Protein AF-A0A1F4ANR4-F1 (afdb_monomer_lite)

Sequence (70 aa):
MDPGFQPDYQHWLRRMDTTFERLKEAGVNAVKVEIRPDEFDEWRKATGRGVDTHARAAYAAFAAMRMDLH

Radius of gyration: 14.59 Å; chains: 1; bounding box: 27×40×34 Å

Foldseek 3Di:
DPPPDDPPPVVVVVVVVVVVVVCVVVVHPDDDFDDDPVVLVVVCVVVVHDPDPVSVVVVRVVRVVVVVVD

Secondary structure (DSSP, 8-state):
--TT----HHHHHHHHHHHHHHHHHTT---------HHHHHHHHHHHT--SSHHHHHHHHHHHHHHHTT-

pLDDT: mean 83.59, std 13.39, range [43.0, 94.19]

Structure (mmCIF, N/CA/C/O backbone):
data_AF-A0A1F4ANR4-F1
#
_entry.id   AF-A0A1F4ANR4-F1
#
loop_
_atom_site.group_PDB
_atom_site.id
_atom_site.type_symbol
_atom_site.label_atom_id
_atom_site.label_alt_id
_atom_site.label_comp_id
_atom_site.label_asym_id
_atom_site.label_entity_id
_atom_site.label_seq_id
_atom_site.pdbx_PDB_ins_code
_atom_site.Cartn_x
_atom_site.Cartn_y
_atom_site.Cartn_z
_atom_site.occupancy
_atom_site.B_iso_or_equiv
_atom_site.auth_seq_id
_atom_site.auth_comp_id
_atom_site.auth_asym_id
_atom_site.auth_atom_id
_atom_site.pdbx_PDB_model_num
ATOM 1 N N . MET A 1 1 ? 2.581 22.407 -3.068 1.00 49.44 1 MET A N 1
ATOM 2 C CA . MET A 1 1 ? 3.489 21.420 -2.449 1.00 49.44 1 MET A CA 1
ATOM 3 C C . MET A 1 1 ? 3.439 21.633 -0.950 1.00 49.44 1 MET A C 1
ATOM 5 O O . MET A 1 1 ? 3.407 22.786 -0.544 1.00 49.44 1 MET A O 1
ATOM 9 N N . ASP A 1 2 ? 3.340 20.560 -0.167 1.00 47.72 2 ASP A N 1
ATOM 10 C CA . ASP A 1 2 ? 3.326 20.623 1.299 1.00 47.72 2 ASP A CA 1
ATOM 11 C C . ASP A 1 2 ? 4.710 21.099 1.790 1.00 47.72 2 ASP A C 1
ATOM 13 O O . ASP A 1 2 ? 5.700 20.410 1.528 1.00 47.72 2 ASP A O 1
ATOM 17 N N . PRO A 1 3 ? 4.819 22.273 2.439 1.00 51.19 3 PRO A N 1
ATOM 18 C CA . PRO A 1 3 ? 6.098 22.802 2.911 1.00 51.19 3 PRO A CA 1
ATOM 19 C C . PRO A 1 3 ? 6.713 21.974 4.055 1.00 51.19 3 PRO A C 1
ATOM 21 O O . PRO A 1 3 ? 7.862 22.209 4.418 1.00 51.19 3 PRO A O 1
ATOM 24 N N . GLY A 1 4 ? 5.982 20.989 4.594 1.00 52.03 4 GLY A N 1
ATOM 25 C CA . GLY A 1 4 ? 6.471 19.979 5.532 1.00 52.03 4 GLY A CA 1
ATOM 26 C C . GLY A 1 4 ? 6.838 18.636 4.893 1.00 52.03 4 GLY A C 1
ATOM 27 O O . GLY A 1 4 ? 7.041 17.670 5.628 1.00 52.03 4 GLY A O 1
ATOM 28 N N . PHE A 1 5 ? 6.910 18.530 3.556 1.00 53.34 5 PHE A N 1
ATOM 29 C CA . PHE A 1 5 ? 7.355 17.306 2.884 1.00 53.34 5 PHE A CA 1
ATOM 30 C C . PHE A 1 5 ? 8.827 17.021 3.212 1.00 53.34 5 PHE A C 1
ATOM 32 O O . PHE A 1 5 ? 9.745 17.461 2.524 1.00 53.34 5 PHE A O 1
ATOM 39 N N . GLN A 1 6 ? 9.047 16.262 4.280 1.00 55.62 6 GLN A N 1
ATOM 40 C CA . GLN A 1 6 ? 10.280 15.523 4.477 1.00 55.62 6 GLN A CA 1
ATOM 41 C C . GLN A 1 6 ? 10.098 14.154 3.815 1.00 55.62 6 GLN A C 1
ATOM 43 O O . GLN A 1 6 ? 9.096 13.490 4.093 1.00 55.62 6 GLN A O 1
ATOM 48 N N . PRO A 1 7 ? 11.055 13.663 3.010 1.00 59.72 7 PRO A N 1
ATOM 49 C CA . PRO A 1 7 ? 11.105 12.260 2.608 1.00 59.72 7 PRO A CA 1
ATOM 50 C C . PRO A 1 7 ? 11.493 11.361 3.803 1.00 59.72 7 PRO A C 1
ATOM 52 O O . PRO A 1 7 ? 12.190 10.365 3.644 1.00 59.72 7 PRO A O 1
ATOM 55 N N . ASP A 1 8 ? 11.078 11.724 5.022 1.00 72.06 8 ASP A N 1
ATOM 56 C CA . ASP A 1 8 ? 11.193 10.874 6.190 1.00 72.06 8 ASP A CA 1
ATOM 57 C C . ASP A 1 8 ? 10.091 9.824 6.085 1.00 72.06 8 ASP A C 1
ATOM 59 O O . ASP A 1 8 ? 8.920 10.058 6.408 1.00 72.06 8 ASP A O 1
ATOM 63 N N . TYR A 1 9 ? 10.488 8.654 5.593 1.00 74.69 9 TYR A N 1
ATOM 64 C CA . TYR A 1 9 ? 9.651 7.465 5.533 1.00 74.69 9 TYR A CA 1
ATOM 65 C C . TYR A 1 9 ? 8.932 7.212 6.867 1.00 74.69 9 TYR A C 1
ATOM 67 O O . TYR A 1 9 ? 7.771 6.813 6.861 1.00 74.69 9 TYR A O 1
ATOM 75 N N . GLN A 1 10 ? 9.560 7.536 8.005 1.00 80.69 10 GLN A N 1
ATOM 76 C CA . GLN A 1 10 ? 8.953 7.375 9.327 1.00 80.69 10 GLN A CA 1
ATOM 77 C C . GLN A 1 10 ? 7.820 8.373 9.583 1.00 80.69 10 GLN A C 1
ATOM 79 O O . GLN A 1 10 ? 6.795 8.009 10.161 1.00 80.69 10 GLN A O 1
ATOM 84 N N . HIS A 1 11 ? 7.962 9.628 9.152 1.00 80.19 11 HIS A N 1
ATOM 85 C CA . HIS A 1 11 ? 6.883 10.610 9.239 1.00 80.19 11 HIS A CA 1
ATOM 86 C C . HIS A 1 11 ? 5.684 10.196 8.382 1.00 80.19 11 HIS A C 1
ATOM 88 O O . HIS A 1 11 ? 4.542 10.229 8.851 1.00 80.19 11 HIS A O 1
ATOM 94 N N . TRP A 1 12 ? 5.941 9.759 7.148 1.00 83.25 12 TRP A N 1
ATOM 95 C CA . TRP A 1 12 ? 4.895 9.240 6.273 1.00 83.25 12 TRP A CA 1
ATOM 96 C C . TRP A 1 12 ? 4.214 8.003 6.878 1.00 83.25 12 TRP A C 1
ATOM 98 O O . TRP A 1 12 ? 2.984 7.955 6.925 1.00 83.25 12 TRP A O 1
ATOM 108 N N . LEU A 1 13 ? 4.991 7.060 7.421 1.00 85.25 13 LEU A N 1
ATOM 109 C CA . LEU A 1 13 ? 4.480 5.832 8.031 1.00 85.25 13 LEU A CA 1
ATOM 110 C C . LEU A 1 13 ? 3.551 6.137 9.214 1.00 85.25 13 LEU A C 1
ATOM 112 O O . LEU A 1 13 ? 2.401 5.706 9.210 1.00 85.25 13 LEU A O 1
ATOM 116 N N . ARG A 1 14 ? 3.979 6.995 10.154 1.00 88.06 14 ARG A N 1
ATOM 117 C CA . ARG A 1 14 ? 3.140 7.426 11.292 1.00 88.06 14 ARG A CA 1
ATOM 118 C C . ARG A 1 14 ? 1.826 8.073 10.847 1.00 88.06 14 ARG A C 1
ATOM 120 O O . ARG A 1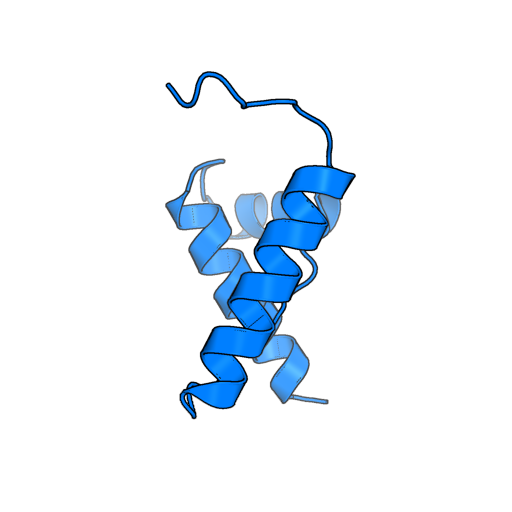 14 ? 0.774 7.846 11.453 1.00 88.06 14 ARG A O 1
ATOM 127 N N . ARG A 1 15 ? 1.865 8.885 9.784 1.00 87.62 15 ARG A N 1
ATOM 128 C CA . ARG A 1 15 ? 0.668 9.522 9.214 1.00 87.62 15 ARG A CA 1
ATOM 129 C C . ARG A 1 15 ? -0.282 8.489 8.605 1.00 87.62 15 ARG A C 1
ATOM 131 O O . ARG A 1 15 ? -1.497 8.603 8.785 1.00 87.62 15 ARG A O 1
ATOM 138 N N . MET A 1 16 ? 0.249 7.497 7.894 1.00 88.31 16 MET A N 1
ATOM 139 C CA . MET A 1 16 ? -0.550 6.412 7.321 1.00 88.31 16 MET A CA 1
ATOM 140 C C . MET A 1 16 ? -1.144 5.511 8.403 1.00 88.31 16 MET A C 1
ATOM 142 O O . MET A 1 16 ? -2.324 5.181 8.316 1.00 88.31 16 MET A O 1
ATOM 146 N N . ASP A 1 17 ? -0.396 5.205 9.463 1.00 90.62 17 ASP A N 1
ATOM 147 C CA . ASP A 1 17 ? -0.901 4.441 10.608 1.00 90.62 17 ASP A CA 1
ATOM 148 C C . ASP A 1 17 ? -2.059 5.159 11.301 1.00 90.62 17 ASP A C 1
ATOM 150 O O . ASP A 1 17 ? -3.124 4.575 11.487 1.00 90.62 17 ASP A O 1
ATOM 154 N N . THR A 1 18 ? -1.902 6.456 11.575 1.00 92.12 18 THR A N 1
ATOM 155 C CA . THR A 1 18 ? -2.978 7.282 12.148 1.00 92.12 18 THR A CA 1
ATOM 156 C C . THR A 1 18 ? -4.221 7.294 11.252 1.00 92.12 18 THR A C 1
ATOM 158 O O . THR A 1 18 ? -5.349 7.236 11.733 1.00 92.12 18 THR A O 1
ATOM 161 N N . THR A 1 19 ? -4.029 7.381 9.934 1.00 90.19 19 THR A N 1
ATOM 162 C CA . THR A 1 19 ? -5.136 7.384 8.964 1.00 90.19 19 THR A CA 1
ATOM 163 C C . THR A 1 19 ? -5.860 6.041 8.946 1.00 90.19 19 THR A C 1
ATOM 165 O O . THR A 1 19 ? -7.086 6.004 8.905 1.00 90.19 19 THR A O 1
ATOM 168 N N . PHE A 1 20 ? -5.112 4.943 9.012 1.00 91.25 20 PHE A N 1
ATOM 169 C CA . PHE A 1 20 ? -5.666 3.599 9.045 1.00 91.25 20 PHE A CA 1
ATOM 170 C C . PHE A 1 20 ? -6.513 3.348 10.294 1.00 91.25 20 PHE A C 1
ATOM 172 O O . PHE A 1 20 ? -7.624 2.837 10.176 1.00 91.25 20 PHE A O 1
ATOM 179 N N . GLU A 1 21 ? -6.037 3.758 11.473 1.00 92.38 21 GLU A N 1
ATOM 180 C CA . GLU A 1 21 ? -6.820 3.618 12.706 1.00 92.38 21 GLU A CA 1
ATOM 181 C C . GLU A 1 21 ? -8.112 4.441 12.656 1.00 92.38 21 GLU A C 1
ATOM 183 O O . GLU A 1 21 ? -9.172 3.920 12.986 1.00 92.38 21 GLU A O 1
ATOM 188 N N . ARG A 1 22 ? -8.081 5.662 12.103 1.00 93.00 22 ARG A N 1
ATOM 189 C CA . ARG A 1 22 ? -9.306 6.457 11.885 1.00 93.00 22 ARG A CA 1
ATOM 190 C C . ARG A 1 22 ? -10.311 5.774 10.958 1.00 93.00 22 ARG A C 1
ATOM 192 O O . ARG A 1 22 ? -11.513 5.880 11.180 1.00 93.00 22 ARG A O 1
ATOM 199 N N . LEU A 1 23 ? -9.841 5.097 9.908 1.00 91.62 23 LEU A N 1
ATOM 200 C CA . LEU A 1 23 ? -10.718 4.344 9.005 1.00 91.62 23 LEU A CA 1
ATOM 201 C C . LEU A 1 23 ? -11.367 3.161 9.732 1.00 91.62 23 LEU A C 1
ATOM 203 O O . LEU A 1 23 ? -12.572 2.955 9.594 1.00 91.62 23 LEU A O 1
ATOM 207 N N . LYS A 1 24 ? -10.600 2.443 10.559 1.00 90.62 24 LYS A N 1
ATOM 208 C CA . LYS A 1 24 ? -11.126 1.361 11.401 1.00 90.62 24 LYS A CA 1
ATOM 209 C C . LYS A 1 24 ? -12.150 1.864 12.418 1.00 90.62 24 LYS A C 1
ATOM 211 O O . LYS A 1 24 ? -13.217 1.270 12.536 1.00 90.62 24 LYS A O 1
ATOM 216 N N . GLU A 1 25 ? -11.861 2.965 13.109 1.00 93.75 25 GLU A N 1
ATOM 217 C CA . GLU A 1 25 ? -12.787 3.607 14.055 1.00 93.75 25 GLU A CA 1
ATOM 218 C C . GLU A 1 25 ? -14.089 4.060 13.377 1.00 93.75 25 GLU A C 1
ATOM 220 O O . GLU A 1 25 ? -15.161 3.973 13.970 1.00 93.75 25 GLU A O 1
ATOM 225 N N . ALA A 1 26 ? -14.017 4.483 12.112 1.00 93.56 26 ALA A N 1
ATOM 226 C CA . ALA A 1 26 ? -15.179 4.838 11.299 1.00 93.56 26 ALA A CA 1
ATOM 227 C C . ALA A 1 26 ? -15.963 3.623 10.754 1.00 93.56 26 ALA A C 1
ATOM 229 O O . ALA A 1 26 ? -16.924 3.805 10.007 1.00 93.56 26 ALA A O 1
ATOM 230 N N . GLY A 1 27 ? -15.561 2.390 11.086 1.00 92.81 27 GLY A N 1
ATOM 231 C CA . GLY A 1 27 ? -16.192 1.161 10.596 1.00 92.81 27 GLY A CA 1
ATOM 232 C C . GLY A 1 27 ? -15.873 0.828 9.135 1.00 92.81 27 GLY A C 1
ATOM 233 O O . GLY A 1 27 ? -16.534 -0.023 8.541 1.00 92.81 27 GLY A O 1
ATOM 234 N N . VAL A 1 28 ? -14.873 1.482 8.534 1.00 91.75 28 VAL A N 1
ATOM 235 C CA . VAL A 1 28 ? -14.413 1.176 7.176 1.00 91.75 28 VAL A CA 1
ATOM 236 C C . VAL A 1 28 ? -13.479 -0.028 7.229 1.00 91.75 28 VAL A C 1
ATOM 238 O O . VAL A 1 28 ? -12.478 -0.017 7.947 1.00 91.75 28 VAL A O 1
ATOM 241 N N . ASN A 1 29 ? -13.769 -1.053 6.423 1.00 85.94 29 ASN A N 1
ATOM 242 C CA . ASN A 1 29 ? -12.873 -2.194 6.257 1.00 85.94 29 ASN A CA 1
ATOM 243 C C . ASN A 1 29 ? -11.655 -1.792 5.408 1.00 85.94 29 ASN A C 1
ATOM 245 O O . ASN A 1 29 ? -11.649 -1.933 4.185 1.00 85.94 29 ASN A O 1
ATOM 249 N N . ALA A 1 30 ? -10.652 -1.212 6.062 1.00 86.69 30 ALA A N 1
ATOM 250 C CA . ALA A 1 30 ? -9.382 -0.856 5.452 1.00 86.69 30 ALA A CA 1
ATOM 251 C C . ALA A 1 30 ? -8.379 -2.008 5.602 1.00 86.69 30 ALA A C 1
ATOM 253 O O . ALA A 1 30 ? -8.227 -2.572 6.684 1.00 86.69 30 ALA A O 1
ATOM 254 N N . VAL A 1 31 ? -7.630 -2.296 4.536 1.00 85.94 31 VAL A N 1
ATOM 255 C CA . VAL A 1 31 ? -6.560 -3.305 4.518 1.00 85.94 31 VAL A CA 1
ATOM 256 C C . VAL A 1 31 ? -5.231 -2.621 4.205 1.00 85.94 31 VAL A C 1
ATOM 258 O O . VAL A 1 31 ? -5.158 -1.775 3.311 1.00 85.94 31 VAL A O 1
ATOM 261 N N . LYS A 1 32 ? -4.171 -2.979 4.939 1.00 85.88 32 LYS A N 1
ATOM 262 C CA . LYS A 1 32 ? -2.793 -2.606 4.589 1.00 85.88 32 LYS A CA 1
ATOM 263 C C . LYS A 1 32 ? -2.164 -3.731 3.785 1.00 85.88 32 LYS A C 1
ATOM 265 O O . LYS A 1 32 ? -2.158 -4.873 4.227 1.00 85.88 32 LYS A O 1
ATOM 270 N N . VAL A 1 33 ? -1.601 -3.377 2.639 1.00 85.31 33 VAL A N 1
ATOM 271 C CA . VAL A 1 33 ? -0.901 -4.309 1.757 1.00 85.31 33 VAL A CA 1
ATOM 272 C C . VAL A 1 33 ? 0.555 -3.879 1.669 1.00 85.31 33 VAL A C 1
ATOM 274 O O . VAL A 1 33 ? 0.844 -2.736 1.309 1.00 85.31 33 VAL A O 1
ATOM 277 N N . GLU A 1 34 ? 1.470 -4.788 1.995 1.00 84.19 34 GLU A N 1
ATOM 278 C CA . GLU A 1 34 ? 2.895 -4.583 1.754 1.00 84.19 34 GLU A CA 1
ATOM 279 C C . GLU A 1 34 ? 3.181 -4.800 0.265 1.00 84.19 34 GLU A C 1
ATOM 281 O O . GLU A 1 34 ? 2.935 -5.873 -0.281 1.00 84.19 34 GLU A O 1
ATOM 286 N N . ILE A 1 35 ? 3.685 -3.766 -0.408 1.00 84.44 35 ILE A N 1
ATOM 287 C CA . ILE A 1 35 ? 4.073 -3.852 -1.816 1.00 84.44 35 ILE A CA 1
ATOM 288 C C . ILE A 1 35 ? 5.585 -4.016 -1.879 1.00 84.44 35 ILE A C 1
ATOM 290 O O . ILE A 1 35 ? 6.331 -3.058 -1.671 1.00 84.44 35 ILE A O 1
ATOM 294 N N . ARG A 1 36 ? 6.031 -5.228 -2.206 1.00 87.44 36 ARG A N 1
ATOM 295 C CA . ARG A 1 36 ? 7.435 -5.507 -2.505 1.00 87.44 36 ARG A CA 1
ATOM 296 C C . ARG A 1 36 ? 7.767 -5.022 -3.919 1.00 87.44 36 ARG A C 1
ATOM 298 O O . ARG A 1 36 ? 7.074 -5.423 -4.856 1.00 87.44 36 ARG A O 1
ATOM 305 N N . PRO A 1 37 ? 8.792 -4.168 -4.099 1.00 87.50 37 PRO A N 1
ATOM 306 C CA . PRO A 1 37 ? 9.129 -3.616 -5.410 1.00 87.50 37 PRO A CA 1
ATOM 307 C C . PRO A 1 37 ? 9.413 -4.677 -6.477 1.00 87.50 37 PRO A C 1
ATOM 309 O O . PRO A 1 37 ? 8.954 -4.521 -7.605 1.00 87.50 37 PRO A O 1
ATOM 312 N N . ASP A 1 38 ? 10.104 -5.758 -6.110 1.00 93.19 38 ASP A N 1
ATOM 313 C CA . ASP A 1 38 ? 10.469 -6.831 -7.043 1.00 93.19 38 ASP A CA 1
ATOM 314 C C . ASP A 1 38 ? 9.227 -7.576 -7.550 1.00 93.19 38 ASP A C 1
ATOM 316 O O . ASP A 1 38 ? 9.028 -7.716 -8.755 1.00 93.19 38 ASP A O 1
ATOM 320 N N . GLU A 1 39 ? 8.323 -7.955 -6.642 1.00 92.06 39 GLU A N 1
ATOM 321 C CA . GLU A 1 39 ? 7.066 -8.633 -6.989 1.00 92.06 39 GLU A CA 1
ATOM 322 C C . GLU A 1 39 ? 6.141 -7.726 -7.822 1.00 92.06 39 GLU A C 1
ATOM 324 O O . GLU A 1 39 ? 5.482 -8.178 -8.763 1.00 92.06 39 GLU A O 1
ATOM 329 N N . PHE A 1 40 ? 6.122 -6.421 -7.526 1.00 92.25 40 PHE A N 1
ATOM 330 C CA . PHE A 1 40 ? 5.403 -5.436 -8.332 1.00 92.25 40 PHE A CA 1
ATOM 331 C C . PHE A 1 40 ? 5.986 -5.314 -9.747 1.00 92.25 40 PHE A C 1
ATOM 333 O O . PHE A 1 40 ? 5.226 -5.240 -10.719 1.00 92.25 40 PHE A O 1
ATOM 340 N N . ASP A 1 41 ? 7.314 -5.285 -9.882 1.00 93.38 41 ASP A N 1
ATOM 341 C CA . ASP A 1 41 ? 7.970 -5.177 -11.185 1.00 93.38 41 ASP A CA 1
ATOM 342 C C . ASP A 1 41 ? 7.779 -6.449 -12.030 1.00 93.38 41 ASP A C 1
ATOM 344 O O . ASP A 1 41 ? 7.551 -6.368 -13.239 1.00 93.38 41 ASP A O 1
ATOM 348 N N . GLU A 1 42 ? 7.772 -7.626 -11.408 1.00 93.88 42 GLU A N 1
ATOM 349 C CA . GLU A 1 42 ? 7.403 -8.875 -12.078 1.00 93.88 42 GLU A CA 1
ATOM 350 C C . GLU A 1 42 ? 5.940 -8.860 -12.541 1.00 93.88 42 GLU A C 1
ATOM 352 O O . GLU A 1 42 ? 5.650 -9.100 -13.720 1.00 93.88 42 GLU A O 1
ATOM 357 N N . TRP A 1 43 ? 5.010 -8.502 -11.652 1.00 94.19 43 TRP A N 1
ATOM 358 C CA . TRP A 1 43 ? 3.583 -8.455 -11.973 1.00 94.19 43 TRP A CA 1
ATOM 359 C C . TRP A 1 43 ? 3.261 -7.446 -13.079 1.00 94.19 43 TRP A C 1
ATOM 361 O O . TRP A 1 43 ? 2.488 -7.742 -13.999 1.00 94.19 43 TRP A O 1
ATOM 371 N N . ARG A 1 44 ? 3.855 -6.246 -13.042 1.00 93.69 44 ARG A N 1
ATOM 372 C CA . ARG A 1 44 ? 3.583 -5.228 -14.067 1.00 93.69 44 ARG A CA 1
ATOM 373 C C . ARG A 1 44 ? 4.107 -5.672 -15.437 1.00 93.69 44 ARG A C 1
ATOM 375 O O . ARG A 1 44 ? 3.447 -5.408 -16.439 1.00 93.69 44 ARG A O 1
ATOM 382 N N . LYS A 1 4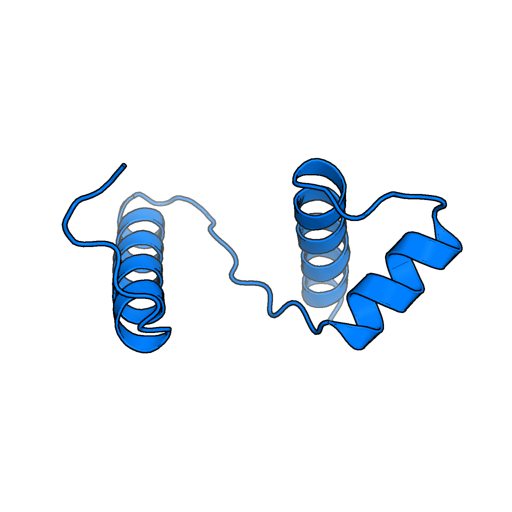5 ? 5.257 -6.364 -15.489 1.00 93.94 45 LYS A N 1
ATOM 383 C CA . LYS A 1 45 ? 5.820 -6.917 -16.733 1.00 93.94 45 LYS A CA 1
ATOM 384 C C . LYS A 1 45 ? 4.904 -7.996 -17.297 1.00 93.94 45 LYS A C 1
ATOM 386 O O . LYS A 1 45 ? 4.578 -7.945 -18.479 1.00 93.94 45 LYS A O 1
ATOM 391 N N . ALA A 1 46 ? 4.428 -8.906 -16.448 1.00 94.06 46 ALA A N 1
ATOM 392 C CA . ALA A 1 46 ? 3.507 -9.971 -16.842 1.00 94.06 46 ALA A CA 1
ATOM 393 C C . ALA A 1 46 ? 2.154 -9.439 -17.352 1.00 94.06 46 ALA A C 1
ATOM 395 O O . ALA A 1 46 ? 1.541 -10.041 -18.229 1.00 94.06 46 ALA A O 1
ATOM 396 N N . THR A 1 47 ? 1.694 -8.298 -16.832 1.00 92.44 47 THR A N 1
ATOM 397 C CA . THR A 1 47 ? 0.410 -7.680 -17.209 1.00 92.44 47 THR A CA 1
ATOM 398 C C . THR A 1 47 ? 0.526 -6.587 -18.277 1.00 92.44 47 THR A C 1
ATOM 400 O O . THR A 1 47 ? -0.490 -6.012 -18.668 1.00 92.44 47 THR A O 1
ATOM 403 N N . GLY A 1 48 ? 1.740 -6.273 -18.748 1.00 92.44 48 GLY A N 1
ATOM 404 C CA . GLY A 1 48 ? 1.989 -5.209 -19.727 1.00 92.44 48 GLY A CA 1
ATOM 405 C C . GLY A 1 48 ? 1.706 -3.792 -19.207 1.00 92.44 48 GLY A C 1
ATOM 406 O O . GLY A 1 48 ? 1.455 -2.884 -19.999 1.00 92.44 48 GLY A O 1
ATOM 407 N N . ARG A 1 49 ? 1.711 -3.584 -17.885 1.00 91.19 49 ARG A N 1
ATOM 408 C CA . ARG A 1 49 ? 1.379 -2.300 -17.245 1.00 91.19 49 ARG A CA 1
ATOM 409 C C . ARG A 1 49 ? 2.618 -1.444 -16.994 1.00 91.19 49 ARG A C 1
ATOM 411 O O . ARG A 1 49 ? 3.683 -1.953 -16.649 1.00 91.19 49 ARG A O 1
ATOM 418 N N . GLY A 1 50 ? 2.465 -0.125 -17.127 1.00 91.19 50 GLY A N 1
ATOM 419 C CA . GLY A 1 50 ? 3.486 0.877 -16.799 1.00 91.19 50 GLY A CA 1
ATOM 420 C C . GLY A 1 50 ? 3.782 0.997 -15.296 1.00 91.19 50 GLY A C 1
ATOM 421 O O . GLY A 1 50 ? 3.159 0.331 -14.472 1.00 91.19 50 GLY A O 1
ATOM 422 N N . VAL A 1 51 ? 4.742 1.855 -14.933 1.00 89.94 51 VAL A N 1
ATOM 423 C CA . VAL A 1 51 ? 4.944 2.286 -13.538 1.00 89.94 51 VAL A CA 1
ATOM 424 C C . VAL A 1 51 ? 4.177 3.585 -13.341 1.00 89.94 51 VAL A C 1
ATOM 426 O O . VAL A 1 51 ? 4.703 4.674 -13.554 1.00 89.94 51 VAL A O 1
ATOM 429 N N . ASP A 1 52 ? 2.911 3.468 -12.962 1.00 89.06 52 ASP A N 1
ATOM 430 C CA . ASP A 1 52 ? 2.052 4.614 -12.694 1.00 89.06 52 ASP A CA 1
ATOM 431 C C . ASP A 1 52 ? 1.156 4.378 -11.467 1.00 89.06 52 ASP A C 1
ATOM 433 O O . ASP A 1 52 ? 1.180 3.331 -10.809 1.00 89.06 52 ASP A O 1
ATOM 437 N N . THR A 1 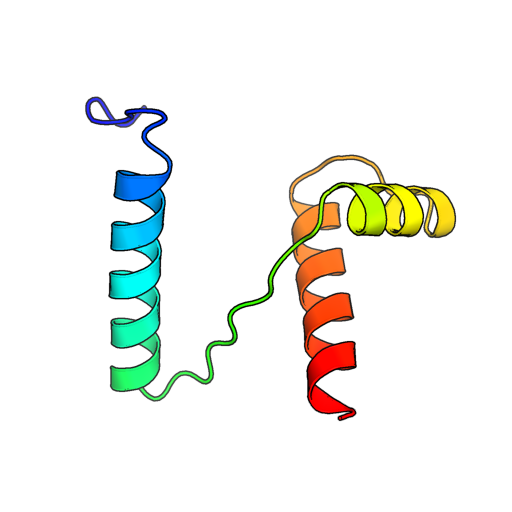53 ? 0.385 5.400 -11.100 1.00 85.12 53 THR A N 1
ATOM 438 C CA . THR A 1 53 ? -0.529 5.334 -9.954 1.00 85.12 53 THR A CA 1
ATOM 439 C C . THR A 1 53 ? -1.630 4.288 -10.145 1.00 85.12 53 THR A C 1
ATOM 441 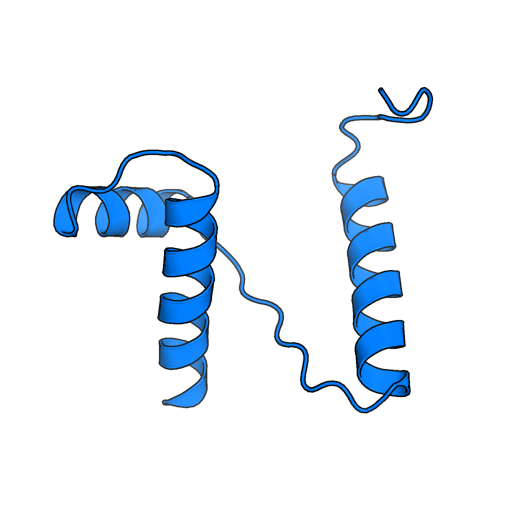O O . THR A 1 53 ? -2.013 3.645 -9.170 1.00 85.12 53 THR A O 1
ATOM 444 N N . HIS A 1 54 ? -2.086 4.045 -11.377 1.00 89.38 54 HIS A N 1
ATOM 445 C CA . HIS A 1 54 ? -3.100 3.029 -11.660 1.00 89.38 54 HIS A CA 1
ATOM 446 C C . HIS A 1 54 ? -2.539 1.612 -11.525 1.00 89.38 54 HIS A C 1
ATOM 448 O O . HIS A 1 54 ? -3.198 0.750 -10.949 1.00 89.38 54 HIS A O 1
ATOM 454 N N . ALA A 1 55 ? -1.317 1.368 -11.999 1.00 91.31 55 ALA A N 1
ATOM 455 C CA . ALA A 1 55 ? -0.633 0.091 -11.862 1.00 91.31 55 ALA A CA 1
ATOM 456 C C . ALA A 1 55 ? -0.405 -0.263 -10.389 1.00 91.31 55 ALA A C 1
ATOM 458 O O . ALA A 1 55 ? -0.685 -1.389 -9.985 1.00 91.31 55 ALA A O 1
ATOM 459 N N . ARG A 1 56 ? 0.019 0.706 -9.567 1.00 89.31 56 ARG A N 1
ATOM 460 C CA . ARG A 1 56 ? 0.190 0.502 -8.118 1.00 89.31 56 ARG A CA 1
ATOM 461 C C . ARG A 1 56 ? -1.129 0.194 -7.411 1.00 89.31 56 ARG A C 1
ATOM 463 O O . ARG A 1 56 ? -1.172 -0.722 -6.599 1.00 89.31 56 ARG A O 1
ATOM 470 N N . ALA A 1 57 ? -2.205 0.911 -7.744 1.00 89.00 57 ALA A N 1
ATOM 471 C CA . ALA A 1 57 ? -3.528 0.648 -7.176 1.00 89.00 57 ALA A CA 1
ATOM 472 C C . ALA A 1 57 ? -4.064 -0.740 -7.575 1.00 89.00 57 ALA A C 1
ATOM 474 O O . ALA A 1 57 ? -4.585 -1.473 -6.738 1.00 89.00 57 ALA A O 1
ATOM 475 N N . ALA A 1 58 ? -3.886 -1.125 -8.841 1.00 91.88 58 ALA A N 1
ATOM 476 C CA . ALA A 1 58 ? -4.279 -2.439 -9.335 1.00 91.88 58 ALA A CA 1
ATOM 477 C C . ALA A 1 58 ? -3.466 -3.572 -8.683 1.00 91.88 58 ALA A C 1
ATOM 479 O O . ALA A 1 58 ? -4.043 -4.594 -8.316 1.00 91.88 58 ALA A O 1
ATOM 480 N N . TYR A 1 59 ? -2.158 -3.379 -8.479 1.00 92.12 59 TYR A N 1
ATOM 481 C CA . TYR A 1 59 ? -1.333 -4.346 -7.755 1.00 92.12 59 TYR A CA 1
ATOM 482 C C . TYR A 1 59 ? -1.741 -4.467 -6.286 1.00 92.12 59 TYR A C 1
ATOM 484 O O . TYR A 1 59 ? -1.850 -5.577 -5.782 1.00 92.12 59 TYR A O 1
ATOM 492 N N . ALA A 1 60 ? -2.028 -3.347 -5.613 1.00 90.19 60 ALA A N 1
ATOM 493 C CA . ALA A 1 60 ? -2.498 -3.361 -4.229 1.00 90.19 60 ALA A CA 1
ATOM 494 C C . ALA A 1 60 ? -3.789 -4.183 -4.077 1.00 90.19 60 ALA A C 1
ATOM 496 O O . ALA A 1 60 ? -3.896 -4.988 -3.158 1.00 90.19 60 ALA A O 1
ATOM 497 N N . ALA A 1 61 ? -4.738 -4.037 -5.009 1.00 89.62 61 ALA A N 1
ATOM 498 C CA . ALA A 1 61 ? -5.956 -4.845 -5.031 1.00 89.62 61 ALA A CA 1
ATOM 499 C C . ALA A 1 61 ? -5.669 -6.335 -5.291 1.00 89.62 61 ALA A C 1
ATOM 501 O O . ALA A 1 61 ? -6.201 -7.193 -4.593 1.00 89.62 61 ALA A O 1
ATOM 502 N N . PHE A 1 62 ? -4.801 -6.648 -6.259 1.00 90.56 62 PHE A N 1
ATOM 503 C CA . PHE A 1 62 ? -4.381 -8.023 -6.547 1.00 90.56 62 PHE A CA 1
ATOM 504 C C . PHE A 1 62 ? -3.714 -8.695 -5.336 1.00 90.56 62 PHE A C 1
ATOM 506 O O . PHE A 1 62 ? -4.030 -9.836 -4.999 1.00 90.56 62 PHE A O 1
ATOM 513 N N . ALA A 1 63 ? -2.813 -7.983 -4.663 1.00 89.69 63 ALA A N 1
ATOM 514 C CA . ALA A 1 63 ? -2.120 -8.475 -3.484 1.00 89.69 63 ALA A CA 1
ATOM 515 C C . ALA A 1 63 ? -3.071 -8.627 -2.283 1.00 89.69 63 ALA A C 1
ATOM 517 O O . ALA A 1 63 ? -3.008 -9.655 -1.615 1.00 89.69 63 ALA A O 1
ATOM 518 N N . ALA A 1 64 ? -4.011 -7.696 -2.069 1.00 87.06 64 ALA A N 1
ATOM 519 C CA . ALA A 1 64 ? -5.061 -7.843 -1.054 1.00 87.06 64 ALA A CA 1
ATOM 520 C C . ALA A 1 64 ? -5.898 -9.116 -1.273 1.00 87.06 64 ALA A C 1
ATOM 522 O O . ALA A 1 64 ? -6.064 -9.909 -0.352 1.00 87.06 64 ALA A O 1
ATOM 523 N N . MET A 1 65 ? -6.346 -9.367 -2.509 1.00 85.62 65 MET A N 1
ATOM 524 C CA . MET A 1 65 ? -7.110 -10.576 -2.850 1.00 85.62 65 MET A CA 1
ATOM 525 C C . MET A 1 65 ? -6.326 -11.872 -2.594 1.00 85.62 65 MET A C 1
ATOM 527 O O . MET A 1 65 ? -6.918 -12.886 -2.240 1.00 85.62 65 MET A O 1
ATOM 531 N N . ARG A 1 66 ? -4.996 -11.859 -2.764 1.00 81.38 66 ARG A N 1
ATOM 532 C CA . ARG A 1 66 ? -4.139 -13.006 -2.417 1.00 81.38 66 ARG A CA 1
ATOM 533 C C . ARG A 1 66 ? -4.024 -13.236 -0.910 1.00 81.38 66 ARG A C 1
ATOM 535 O O . ARG A 1 66 ? -3.816 -14.379 -0.518 1.00 81.38 66 ARG A O 1
ATOM 542 N N . MET A 1 67 ? -4.109 -12.185 -0.095 1.00 72.06 67 MET A N 1
ATOM 543 C CA . MET A 1 67 ? -4.028 -12.287 1.367 1.00 72.06 67 MET A CA 1
ATOM 544 C C . MET A 1 67 ? -5.321 -12.844 1.974 1.00 72.06 67 MET A C 1
ATOM 546 O O . MET A 1 67 ? -5.235 -13.610 2.922 1.00 72.06 67 MET A O 1
ATOM 550 N N . ASP A 1 68 ?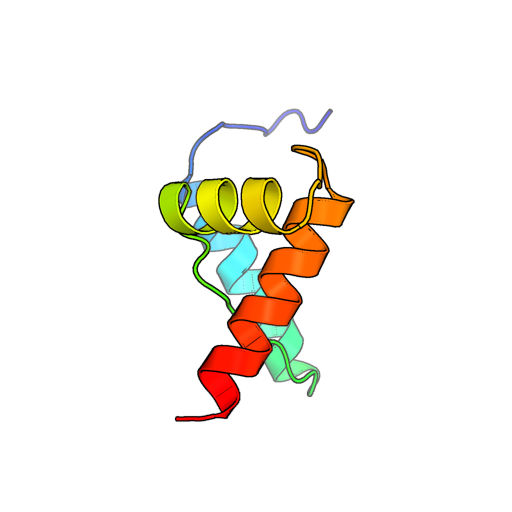 -6.486 -12.538 1.391 1.00 63.28 68 ASP A N 1
ATOM 551 C CA . ASP A 1 68 ? -7.793 -13.056 1.842 1.00 63.28 68 ASP A CA 1
ATOM 552 C C . ASP A 1 68 ? -8.001 -14.563 1.570 1.00 63.28 68 ASP A C 1
ATOM 554 O O . ASP A 1 68 ? -8.957 -15.161 2.062 1.00 63.28 68 ASP A O 1
ATOM 558 N N . LEU A 1 69 ? -7.138 -15.191 0.765 1.00 57.44 69 LEU A N 1
ATOM 559 C CA . LEU A 1 69 ? -7.218 -16.615 0.404 1.0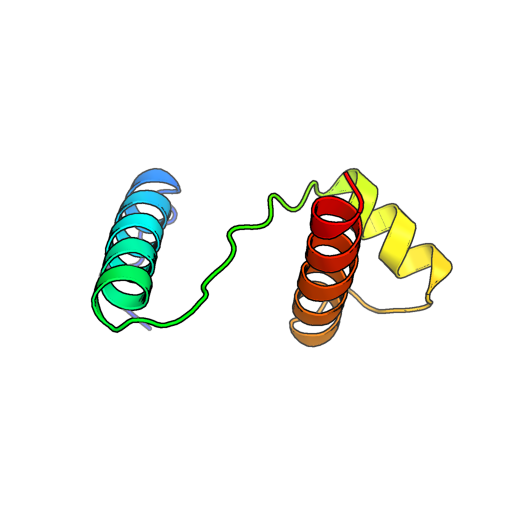0 57.44 69 LEU A CA 1
ATOM 560 C C . LEU A 1 69 ? -6.413 -17.544 1.338 1.00 57.44 69 LEU A C 1
ATOM 562 O O . LEU A 1 69 ? -6.324 -18.742 1.059 1.00 57.44 69 LEU A O 1
ATOM 566 N N . HIS A 1 70 ? -5.839 -17.017 2.424 1.00 43.00 70 HIS A N 1
ATOM 567 C CA . HIS A 1 70 ? -5.049 -17.748 3.423 1.00 43.00 70 HIS A CA 1
ATOM 568 C C . HIS A 1 70 ? -5.604 -17.560 4.836 1.00 43.00 70 HIS A C 1
ATOM 570 O O . HIS A 1 70 ? -5.508 -18.538 5.612 1.00 43.00 70 HIS A O 1
#